Protein AF-A0A2T2RXA9-F1 (afdb_monomer)

Structure (mmCIF, N/CA/C/O backbone):
data_AF-A0A2T2RXA9-F1
#
_entry.id   AF-A0A2T2RXA9-F1
#
loop_
_atom_site.group_PDB
_atom_site.id
_atom_site.type_symbol
_atom_site.label_atom_id
_atom_site.label_alt_id
_atom_site.label_comp_id
_atom_site.label_asym_id
_atom_site.label_entity_id
_atom_site.label_seq_id
_atom_site.pdbx_PDB_ins_code
_atom_site.Cartn_x
_atom_site.Cartn_y
_atom_site.Cartn_z
_atom_site.occupancy
_atom_site.B_iso_or_equiv
_atom_site.auth_seq_id
_atom_site.auth_comp_id
_atom_site.auth_asym_id
_atom_site.auth_atom_id
_atom_site.pdbx_PDB_model_num
ATOM 1 N N . SER A 1 1 ? -7.740 -3.730 16.251 1.00 53.81 1 SER A N 1
ATOM 2 C CA . SER A 1 1 ? -6.352 -3.273 16.445 1.00 53.81 1 SER A CA 1
ATOM 3 C C . SER A 1 1 ? -5.777 -2.977 15.079 1.00 53.81 1 SER A C 1
ATOM 5 O O . SER A 1 1 ? -6.202 -3.623 14.129 1.00 53.81 1 SER A O 1
ATOM 7 N N . GLU A 1 2 ? -4.892 -1.987 14.985 1.00 54.22 2 GLU A N 1
ATOM 8 C CA . GLU A 1 2 ? -4.312 -1.505 13.718 1.00 54.22 2 GLU A CA 1
ATOM 9 C C . GLU A 1 2 ? -3.718 -2.674 12.900 1.00 54.22 2 GLU A C 1
ATOM 11 O O . GLU A 1 2 ? -4.124 -2.883 11.768 1.00 54.22 2 GLU A O 1
ATOM 16 N N . GLU A 1 3 ? -2.995 -3.587 13.551 1.00 65.38 3 GLU A N 1
ATOM 17 C CA . GLU A 1 3 ? -2.246 -4.704 12.942 1.00 65.38 3 GLU A CA 1
ATOM 18 C C . GLU A 1 3 ? 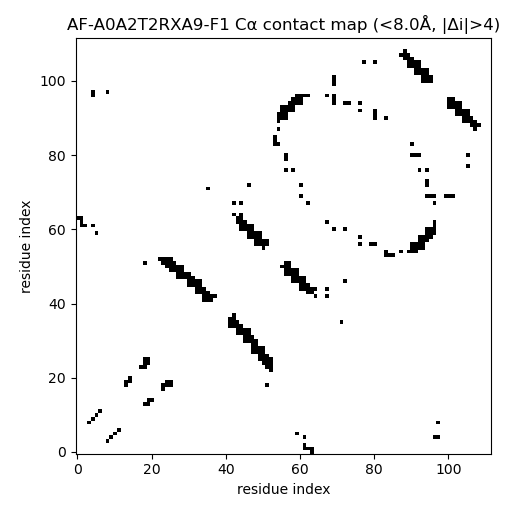-3.071 -5.879 12.353 1.00 65.38 3 GLU A C 1
ATOM 20 O O . GLU A 1 3 ? -2.531 -6.759 11.675 1.00 65.38 3 GLU A O 1
ATOM 25 N N . LEU A 1 4 ? -4.386 -5.945 12.607 1.00 68.44 4 LEU A N 1
ATOM 26 C CA . LEU A 1 4 ? -5.214 -7.094 12.194 1.00 68.44 4 LEU A CA 1
ATOM 27 C C . LEU A 1 4 ? -5.410 -7.175 10.677 1.00 68.44 4 LEU A C 1
ATOM 29 O O . LEU A 1 4 ? -5.492 -8.277 10.135 1.00 68.44 4 LEU A O 1
ATOM 33 N N . VAL A 1 5 ? -5.491 -6.033 9.990 1.00 68.38 5 VAL A N 1
ATOM 34 C CA . VAL A 1 5 ? -5.703 -6.002 8.534 1.00 68.38 5 VAL A CA 1
ATOM 35 C C . VAL A 1 5 ? -4.482 -6.576 7.817 1.00 68.38 5 VAL A C 1
ATOM 37 O O . VAL A 1 5 ? -4.630 -7.458 6.965 1.00 68.38 5 VAL A O 1
ATOM 40 N N . LYS A 1 6 ? -3.271 -6.170 8.222 1.00 71.44 6 LYS A N 1
ATOM 41 C CA . LYS A 1 6 ? -2.028 -6.776 7.732 1.00 71.44 6 LYS A CA 1
ATOM 42 C C . LYS A 1 6 ? -1.99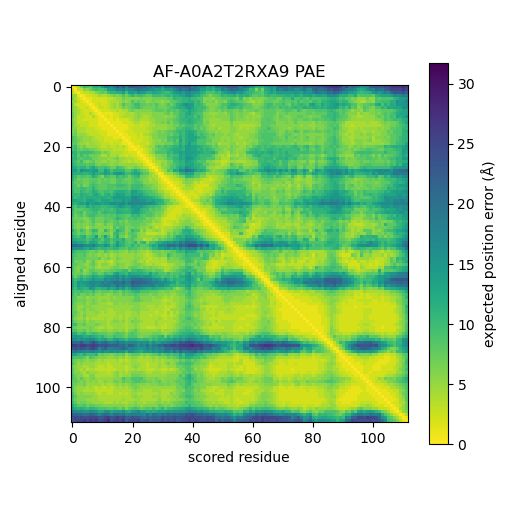0 -8.280 7.977 1.00 71.44 6 LYS A C 1
ATOM 44 O O . LYS A 1 6 ? -1.744 -9.039 7.045 1.00 71.44 6 LYS A O 1
ATOM 49 N N . MET A 1 7 ? -2.275 -8.719 9.204 1.00 69.69 7 MET A N 1
ATOM 50 C CA . MET A 1 7 ? -2.131 -10.127 9.591 1.00 69.69 7 MET A CA 1
ATOM 51 C C . MET A 1 7 ? -3.168 -11.066 8.977 1.00 69.69 7 MET A C 1
ATOM 53 O O . MET A 1 7 ? -2.828 -12.191 8.619 1.00 69.69 7 MET A O 1
ATOM 57 N N . VAL A 1 8 ? -4.427 -10.639 8.882 1.00 74.56 8 VAL A N 1
ATOM 58 C CA . VAL A 1 8 ? -5.542 -11.529 8.518 1.00 74.56 8 VAL A CA 1
ATOM 59 C C . VAL A 1 8 ? -5.920 -11.405 7.046 1.00 74.56 8 VAL A C 1
ATOM 61 O O . VAL A 1 8 ? -6.429 -12.364 6.472 1.00 74.56 8 VAL A O 1
ATOM 64 N N . VAL A 1 9 ? -5.657 -10.255 6.419 1.00 72.88 9 VAL A N 1
ATOM 65 C CA . VAL A 1 9 ? -6.028 -10.011 5.019 1.00 72.88 9 VAL A CA 1
ATOM 66 C C . VAL A 1 9 ? -4.796 -10.005 4.122 1.00 72.88 9 VAL A C 1
ATOM 68 O O . VAL A 1 9 ? -4.712 -10.809 3.201 1.00 72.88 9 VAL A O 1
ATOM 71 N N . LEU A 1 10 ? -3.813 -9.146 4.387 1.00 74.00 10 LEU A N 1
ATOM 72 C CA . LEU A 1 10 ? -2.679 -8.968 3.474 1.00 74.00 10 LEU A CA 1
ATOM 73 C C . LEU A 1 10 ? -1.655 -10.097 3.509 1.00 74.00 10 LEU A C 1
ATOM 75 O O . LEU A 1 10 ? -1.381 -10.690 2.469 1.00 74.00 10 LEU A O 1
ATOM 79 N N . PHE A 1 11 ? -1.074 -10.402 4.671 1.00 78.44 11 PHE A N 1
ATOM 80 C CA . PHE A 1 11 ? -0.010 -11.402 4.778 1.00 78.44 11 PHE A CA 1
ATOM 81 C C . PHE A 1 11 ? -0.411 -12.785 4.248 1.00 78.44 11 PHE A C 1
ATOM 83 O O . PHE A 1 11 ? 0.454 -13.442 3.677 1.00 78.44 11 PHE A O 1
ATOM 90 N N . PRO A 1 12 ? -1.679 -13.232 4.336 1.00 81.94 12 PRO A N 1
ATOM 91 C CA . PRO A 1 12 ? -2.113 -14.461 3.672 1.00 81.94 12 PRO A CA 1
ATOM 92 C C . PRO A 1 12 ? -2.245 -14.343 2.147 1.00 81.94 12 PRO A C 1
ATOM 94 O O . PRO A 1 12 ? -2.018 -15.324 1.444 1.00 81.94 12 PRO A O 1
ATOM 97 N N . LEU A 1 13 ? -2.594 -13.168 1.611 1.00 80.31 13 LEU A N 1
ATOM 98 C CA . LEU A 1 13 ? -2.789 -12.958 0.170 1.00 80.31 13 LEU A CA 1
ATOM 99 C C . LEU A 1 13 ? -1.476 -12.743 -0.587 1.00 80.31 13 LEU A C 1
ATOM 101 O O . LEU A 1 13 ? -1.341 -13.213 -1.714 1.00 80.31 13 LEU A O 1
ATOM 105 N N . LEU A 1 14 ? -0.492 -12.085 0.028 1.00 79.06 14 LEU A N 1
ATOM 106 C CA . LEU A 1 14 ? 0.820 -11.840 -0.575 1.00 79.06 14 LEU A CA 1
ATOM 107 C C . LEU A 1 14 ? 1.539 -13.112 -1.089 1.00 79.06 14 LEU A C 1
ATOM 109 O O . LEU A 1 14 ? 1.998 -13.099 -2.234 1.00 79.06 14 LEU A O 1
ATOM 113 N N . PRO A 1 15 ? 1.619 -14.231 -0.336 1.00 79.00 15 PRO A N 1
ATOM 114 C CA . PRO A 1 15 ? 2.228 -15.466 -0.825 1.00 79.00 15 PRO A CA 1
ATOM 115 C C . PRO A 1 15 ? 1.366 -16.151 -1.883 1.00 79.00 15 PRO A C 1
ATOM 117 O O . PRO A 1 15 ? 1.915 -16.708 -2.829 1.00 79.00 15 PRO A O 1
ATOM 120 N N . LEU A 1 16 ? 0.034 -16.083 -1.768 1.00 82.88 16 LEU A N 1
ATOM 121 C CA . LEU A 1 16 ? -0.882 -16.645 -2.766 1.00 82.88 16 LEU A CA 1
ATOM 122 C C . LEU A 1 16 ? -0.777 -15.915 -4.113 1.00 82.88 16 LEU A C 1
A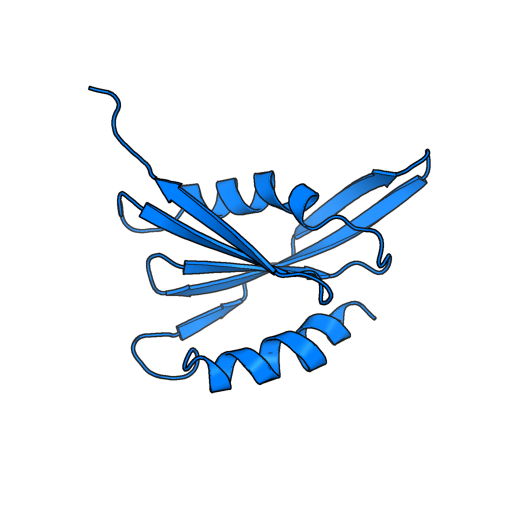TOM 124 O O . LEU A 1 16 ? -0.905 -16.543 -5.159 1.00 82.88 16 LEU A O 1
ATOM 128 N N . ALA A 1 17 ? -0.503 -14.610 -4.086 1.00 79.88 17 ALA A N 1
ATOM 129 C CA . ALA A 1 17 ? -0.250 -13.791 -5.268 1.00 79.88 17 ALA A CA 1
ATOM 130 C C . ALA A 1 17 ? 1.197 -13.896 -5.794 1.00 79.88 17 ALA A C 1
ATOM 132 O O . ALA A 1 17 ? 1.520 -13.289 -6.812 1.00 79.88 17 ALA A O 1
ATOM 133 N N . GLY A 1 18 ? 2.071 -14.656 -5.124 1.00 80.06 18 GLY A N 1
ATOM 134 C CA . GLY A 1 18 ? 3.465 -14.848 -5.533 1.00 80.06 18 GLY A CA 1
ATOM 135 C C . GLY A 1 18 ? 4.410 -13.692 -5.182 1.00 80.06 18 GLY A C 1
ATOM 136 O O . GLY A 1 18 ? 5.550 -13.695 -5.635 1.00 80.06 18 GLY A O 1
ATOM 137 N N . PHE A 1 19 ? 4.000 -12.729 -4.347 1.00 79.31 19 PHE A N 1
ATOM 138 C CA . PHE A 1 19 ? 4.807 -11.536 -4.035 1.00 79.31 19 PHE A CA 1
ATOM 139 C C . PHE A 1 19 ? 6.037 -11.798 -3.149 1.00 79.31 19 PHE A C 1
ATOM 141 O O . PHE A 1 19 ? 6.885 -10.922 -3.010 1.00 79.31 19 PHE A O 1
ATOM 148 N N . TYR A 1 20 ? 6.164 -13.000 -2.577 1.00 77.25 20 TYR A N 1
ATOM 149 C CA . TYR A 1 20 ? 7.376 -13.449 -1.874 1.00 77.25 20 TYR A CA 1
ATOM 150 C C . TYR A 1 20 ? 8.354 -14.224 -2.773 1.00 77.25 20 TYR A C 1
ATOM 152 O O . TYR A 1 20 ? 9.339 -14.775 -2.280 1.00 77.25 20 TYR A O 1
ATOM 160 N N . GLN A 1 21 ? 8.077 -14.318 -4.076 1.00 79.62 21 GLN A N 1
ATOM 161 C CA . GLN A 1 21 ? 8.929 -15.002 -5.045 1.00 79.62 21 GLN A CA 1
ATOM 162 C C . GLN A 1 21 ? 9.550 -13.998 -6.026 1.00 79.62 21 GLN A C 1
ATOM 164 O O . GLN A 1 21 ? 8.906 -13.005 -6.369 1.00 79.62 21 GLN A O 1
ATOM 169 N N . PRO A 1 22 ? 10.770 -14.263 -6.537 1.00 76.00 22 PRO A N 1
ATOM 170 C CA . PRO A 1 22 ? 11.365 -13.448 -7.591 1.00 76.00 22 PRO A CA 1
ATOM 171 C C . PRO A 1 22 ? 10.420 -13.268 -8.796 1.00 76.00 22 PRO A C 1
ATOM 173 O O . PRO A 1 22 ? 9.757 -14.232 -9.187 1.00 76.00 22 PRO A O 1
ATOM 176 N N . PRO A 1 23 ? 10.378 -12.073 -9.420 1.00 71.38 23 PRO A N 1
ATOM 177 C CA . PRO A 1 23 ? 11.242 -10.913 -9.172 1.00 71.38 23 PRO A CA 1
ATOM 178 C C . PRO A 1 23 ? 10.817 -10.040 -7.976 1.00 71.38 23 PRO A C 1
ATOM 180 O O . PRO A 1 23 ? 11.543 -9.119 -7.626 1.00 71.38 23 PRO A O 1
ATOM 183 N N . PHE A 1 24 ? 9.685 -10.316 -7.328 1.00 74.06 24 PHE A N 1
ATOM 184 C CA . PHE A 1 24 ? 9.120 -9.438 -6.307 1.00 74.06 24 PHE A CA 1
ATOM 185 C C . PHE A 1 24 ? 9.905 -9.477 -4.989 1.00 74.06 24 PHE A C 1
ATOM 187 O O . PHE A 1 24 ? 10.294 -10.537 -4.496 1.00 74.06 24 PHE A O 1
ATOM 194 N N . ALA A 1 25 ? 10.103 -8.294 -4.409 1.00 70.69 25 ALA A N 1
ATOM 195 C CA . ALA A 1 25 ? 10.611 -8.097 -3.058 1.00 70.69 25 ALA A CA 1
ATOM 196 C C . ALA A 1 25 ? 9.699 -7.092 -2.352 1.00 70.69 25 ALA A C 1
ATOM 198 O O . ALA A 1 25 ? 9.288 -6.103 -2.964 1.00 70.69 25 ALA A O 1
ATOM 199 N N . ILE A 1 26 ? 9.364 -7.378 -1.094 1.00 72.81 26 ILE A N 1
ATOM 200 C CA . ILE A 1 26 ? 8.493 -6.533 -0.278 1.00 72.81 26 ILE A CA 1
ATOM 201 C C . ILE A 1 26 ? 9.368 -5.676 0.626 1.00 72.81 26 ILE A C 1
ATOM 203 O O . ILE A 1 26 ? 10.131 -6.212 1.430 1.00 72.81 26 ILE A O 1
ATOM 207 N N . GLU A 1 27 ? 9.219 -4.362 0.523 1.00 71.94 27 GLU A N 1
ATOM 208 C CA . GLU A 1 27 ? 9.831 -3.398 1.433 1.00 71.94 27 GLU A CA 1
ATOM 209 C C . GLU A 1 27 ? 8.732 -2.627 2.168 1.00 71.94 27 GLU A C 1
ATOM 211 O O . GLU A 1 27 ? 7.738 -2.212 1.575 1.00 71.94 27 GLU A O 1
ATOM 216 N N . THR A 1 28 ? 8.885 -2.467 3.481 1.00 66.50 28 THR A N 1
ATOM 217 C CA . THR A 1 28 ? 7.970 -1.679 4.314 1.00 66.50 28 THR A CA 1
ATOM 218 C C . THR A 1 28 ? 8.522 -0.269 4.472 1.00 66.50 28 THR A C 1
ATOM 220 O O . THR A 1 28 ? 9.656 -0.115 4.930 1.00 66.50 28 THR A O 1
ATOM 223 N N . GLU A 1 29 ? 7.728 0.750 4.161 1.00 66.56 29 GLU A N 1
ATOM 224 C CA . GLU A 1 29 ? 8.075 2.140 4.459 1.00 66.56 29 GLU A CA 1
ATOM 225 C C . GLU A 1 29 ? 7.500 2.597 5.811 1.00 66.56 29 GLU A C 1
ATOM 227 O O . GLU A 1 29 ? 6.722 1.893 6.459 1.00 66.56 29 GLU A O 1
ATOM 232 N N . THR A 1 30 ? 7.901 3.791 6.251 1.00 66.12 30 THR A N 1
ATOM 233 C CA . THR A 1 30 ? 7.440 4.399 7.504 1.00 66.12 30 THR A CA 1
ATOM 234 C C . THR A 1 30 ? 5.940 4.684 7.447 1.00 66.12 30 THR A C 1
ATOM 236 O O . THR A 1 30 ? 5.451 5.275 6.488 1.00 66.12 30 THR A O 1
ATOM 239 N N . SER A 1 31 ? 5.228 4.308 8.510 1.00 73.50 31 SER A N 1
ATOM 240 C CA . SER A 1 31 ? 3.803 4.593 8.692 1.00 73.50 31 SER A CA 1
ATOM 241 C C . SER A 1 31 ? 3.523 6.101 8.682 1.00 73.50 31 SER A C 1
ATOM 243 O O . SER A 1 31 ? 4.168 6.858 9.416 1.00 73.50 31 SER A O 1
ATOM 245 N N . ILE A 1 32 ? 2.557 6.547 7.877 1.00 75.31 32 ILE A N 1
ATOM 246 C CA . ILE A 1 32 ? 2.124 7.949 7.814 1.00 75.31 32 ILE A CA 1
ATOM 247 C C . ILE A 1 32 ? 0.774 8.107 8.506 1.00 75.31 32 ILE A C 1
ATOM 249 O O . ILE A 1 32 ? -0.210 7.476 8.127 1.00 75.31 32 ILE A O 1
ATOM 253 N N . GLY A 1 33 ? 0.708 9.010 9.486 1.00 76.19 33 GLY A N 1
ATOM 254 C CA . GLY A 1 33 ? -0.546 9.381 10.135 1.00 76.19 33 GLY A CA 1
ATOM 255 C C . GLY A 1 33 ? -1.449 10.195 9.209 1.00 76.19 33 GLY A C 1
ATOM 256 O O . GLY A 1 33 ? -1.011 11.173 8.602 1.00 76.19 33 GLY A O 1
ATOM 257 N N . ILE A 1 34 ? -2.726 9.828 9.150 1.00 75.75 34 ILE A N 1
ATOM 258 C CA . ILE A 1 34 ? -3.767 10.542 8.407 1.00 75.75 34 ILE A CA 1
ATOM 259 C C . ILE A 1 34 ? -4.912 10.951 9.332 1.00 75.75 34 ILE A C 1
ATOM 261 O O . ILE A 1 34 ? -5.199 10.287 10.333 1.00 75.75 34 ILE A O 1
ATOM 265 N N . ALA A 1 35 ? -5.580 12.050 8.986 1.00 75.81 35 ALA A N 1
ATOM 266 C CA . ALA A 1 35 ? -6.783 12.499 9.668 1.00 75.81 35 ALA A CA 1
ATOM 267 C C . ALA A 1 35 ? -7.832 12.971 8.658 1.00 75.81 35 ALA A C 1
ATOM 269 O O . ALA A 1 35 ? -7.495 13.651 7.690 1.00 75.81 35 ALA A O 1
ATOM 270 N N . ALA A 1 36 ? -9.089 12.617 8.904 1.00 71.75 36 ALA A N 1
ATOM 271 C CA . ALA A 1 36 ? -10.239 13.069 8.131 1.00 71.75 36 ALA A CA 1
ATOM 272 C C . ALA A 1 36 ? -11.353 13.514 9.081 1.00 71.75 36 ALA A C 1
ATOM 274 O O . ALA A 1 36 ? -11.461 12.999 10.192 1.00 71.75 36 ALA A O 1
ATOM 275 N N . GLU A 1 37 ? -12.161 14.479 8.655 1.00 74.69 37 GLU A N 1
ATOM 276 C CA . GLU A 1 37 ? -13.372 14.875 9.371 1.00 74.69 37 GLU A CA 1
ATOM 277 C C . GLU A 1 37 ? -14.551 14.060 8.827 1.00 74.69 37 GLU A C 1
ATOM 279 O O . GLU A 1 37 ? -14.837 14.118 7.632 1.00 74.69 37 GLU A O 1
ATOM 284 N N . ASP A 1 38 ? -15.209 13.290 9.695 1.00 70.44 38 ASP A N 1
ATOM 285 C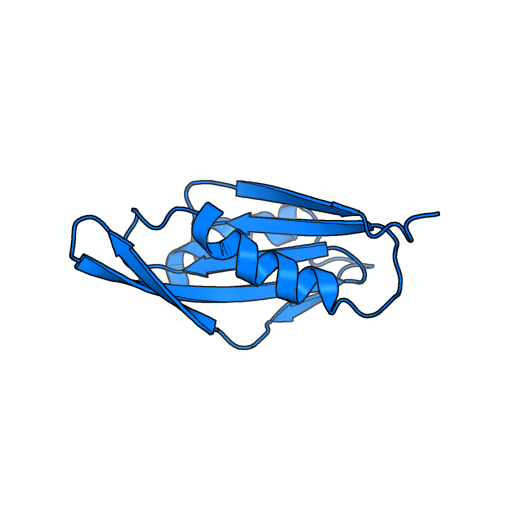 CA . ASP A 1 38 ? -16.434 12.543 9.396 1.00 70.44 38 ASP A CA 1
ATOM 286 C C . ASP A 1 38 ? -17.534 13.021 10.345 1.00 70.44 38 ASP A C 1
ATOM 288 O O . ASP A 1 38 ? -17.410 12.882 11.559 1.00 70.44 38 ASP A O 1
ATOM 292 N N . GLU A 1 39 ? -18.588 13.637 9.807 1.00 78.44 39 GLU A N 1
ATOM 293 C CA . GLU A 1 39 ? -19.748 14.113 10.583 1.00 78.44 39 GLU A CA 1
ATOM 294 C C . GLU A 1 39 ? -19.392 14.996 11.810 1.00 78.44 39 GLU A C 1
ATOM 296 O O . GLU A 1 39 ? -20.116 15.026 12.804 1.00 78.44 39 GLU A O 1
ATOM 301 N N . GLY A 1 40 ? -18.289 15.753 11.739 1.00 77.62 40 GLY A N 1
ATOM 302 C CA . GLY A 1 40 ? -17.799 16.614 12.825 1.00 77.62 40 GLY A CA 1
ATOM 303 C C . GLY A 1 40 ? -16.881 15.917 13.839 1.00 77.62 40 GLY A C 1
ATOM 304 O O . GLY A 1 40 ? -16.414 16.558 14.784 1.00 77.62 40 GLY A O 1
ATOM 305 N N . GLU A 1 41 ? -16.574 14.633 13.647 1.00 72.88 41 GLU A N 1
ATOM 306 C CA . GLU A 1 41 ? -15.534 13.917 14.384 1.00 72.88 41 GLU A CA 1
ATOM 307 C C . GLU A 1 41 ? -14.235 13.844 13.574 1.00 72.88 41 GLU A C 1
ATOM 309 O O . GLU A 1 41 ? -14.222 13.497 12.394 1.00 72.88 41 GLU A O 1
ATOM 314 N N . ILE A 1 42 ? -13.102 14.135 14.223 1.00 74.62 42 ILE A N 1
ATOM 315 C CA . ILE A 1 42 ? -11.785 13.917 13.617 1.00 74.62 42 ILE A CA 1
ATOM 316 C C . ILE A 1 42 ? -11.418 12.445 13.774 1.00 74.62 42 ILE A C 1
ATOM 318 O O . ILE A 1 42 ? -11.057 11.980 14.861 1.00 74.62 42 ILE A O 1
ATOM 322 N N . VAL A 1 43 ? -11.437 11.733 12.659 1.00 71.00 43 VAL A N 1
ATOM 323 C CA . VAL A 1 43 ? -11.006 10.348 12.557 1.00 71.00 43 VAL A CA 1
ATOM 324 C C . VAL A 1 43 ? -9.518 10.307 12.262 1.00 71.00 43 VAL A C 1
ATOM 326 O O . VAL A 1 43 ? -9.040 10.980 11.354 1.00 71.00 43 VAL A O 1
ATOM 329 N N . LYS A 1 44 ? -8.778 9.494 13.016 1.00 75.06 44 LYS A N 1
ATOM 330 C CA . LYS A 1 44 ? -7.340 9.279 12.820 1.00 75.06 44 LYS A CA 1
ATOM 331 C C . LYS A 1 44 ? -7.078 7.852 12.359 1.00 75.06 44 LYS A C 1
ATOM 333 O O . LYS A 1 44 ? -7.670 6.913 12.893 1.00 75.06 44 LYS A O 1
ATOM 338 N N . GLY A 1 45 ? -6.160 7.707 11.417 1.00 75.00 45 GLY A N 1
ATOM 339 C CA . GLY A 1 45 ? -5.665 6.425 10.934 1.00 75.00 45 GLY A CA 1
ATOM 340 C C . GLY A 1 45 ? -4.188 6.513 10.585 1.00 75.00 45 GLY A C 1
ATOM 341 O O . GLY A 1 45 ? -3.579 7.578 10.688 1.00 75.00 45 GLY A O 1
ATOM 342 N N . ASN A 1 46 ? -3.633 5.392 10.153 1.00 75.50 46 ASN A N 1
ATOM 343 C CA . ASN A 1 46 ? -2.283 5.303 9.628 1.00 75.50 46 ASN A CA 1
ATOM 344 C C . ASN A 1 46 ? -2.315 4.643 8.247 1.00 75.50 46 ASN A C 1
ATOM 346 O O . ASN A 1 46 ? -3.164 3.797 7.960 1.00 75.50 46 ASN A O 1
ATOM 350 N N . ILE A 1 47 ? -1.393 5.051 7.387 1.00 73.38 47 ILE A N 1
ATOM 351 C CA . ILE A 1 47 ? -1.123 4.407 6.108 1.00 73.38 47 ILE A CA 1
ATOM 352 C C . ILE A 1 47 ? 0.244 3.763 6.221 1.00 73.38 47 ILE A C 1
ATOM 354 O O . ILE A 1 47 ? 1.251 4.447 6.388 1.00 73.38 47 ILE A O 1
ATOM 358 N N . ASP A 1 48 ? 0.267 2.450 6.080 1.00 72.69 48 ASP A N 1
ATOM 359 C CA . ASP A 1 48 ? 1.487 1.687 5.929 1.00 72.69 48 ASP A CA 1
ATOM 360 C C . ASP A 1 48 ? 1.683 1.362 4.463 1.00 72.69 48 ASP A C 1
ATOM 362 O O . ASP A 1 48 ? 0.792 0.843 3.788 1.00 72.69 48 ASP A O 1
ATOM 366 N N . VAL A 1 49 ? 2.868 1.667 3.958 1.00 66.62 49 VAL A N 1
ATOM 367 C CA . VAL A 1 49 ? 3.189 1.435 2.557 1.00 66.62 49 VAL A CA 1
ATOM 368 C C . VAL A 1 49 ? 4.064 0.205 2.440 1.00 66.62 49 VAL A C 1
ATOM 370 O O . VAL A 1 49 ? 5.104 0.081 3.086 1.00 66.62 49 VAL A O 1
ATOM 373 N N . LEU A 1 50 ? 3.604 -0.716 1.606 1.00 71.88 50 LEU A N 1
ATOM 374 C CA . LEU A 1 50 ? 4.335 -1.873 1.135 1.00 71.88 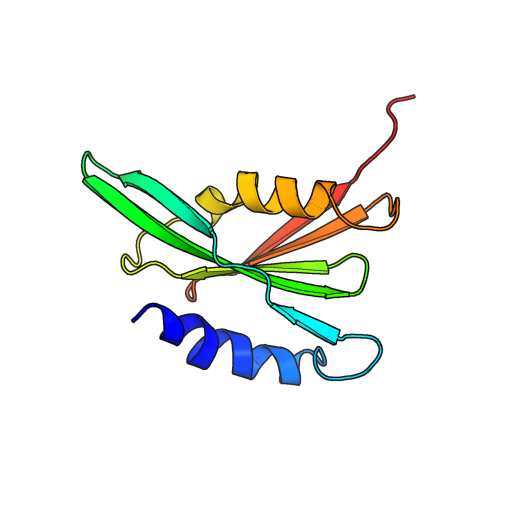50 LEU A CA 1
ATOM 375 C C . LEU A 1 50 ? 4.735 -1.610 -0.315 1.00 71.88 50 LEU A C 1
ATOM 377 O O . LEU A 1 50 ? 3.904 -1.566 -1.224 1.00 71.88 50 LEU A O 1
ATOM 381 N N . LEU A 1 51 ? 6.028 -1.443 -0.544 1.00 66.06 51 LEU A N 1
ATOM 382 C CA . LEU A 1 51 ? 6.578 -1.392 -1.886 1.00 66.06 51 LEU A CA 1
ATOM 383 C C . LEU A 1 51 ? 6.785 -2.822 -2.382 1.00 66.06 51 LEU A C 1
ATOM 385 O O . LEU A 1 51 ? 7.427 -3.631 -1.713 1.00 66.06 51 LEU A O 1
ATOM 389 N N . VAL A 1 52 ? 6.256 -3.127 -3.566 1.00 68.75 52 VAL A N 1
ATOM 390 C CA . VAL A 1 52 ? 6.456 -4.415 -4.232 1.00 68.75 52 VAL A CA 1
ATOM 391 C C . VAL A 1 52 ? 7.035 -4.135 -5.617 1.00 68.75 52 VAL A C 1
ATOM 393 O O . VAL A 1 52 ? 6.293 -3.974 -6.572 1.00 68.75 52 VAL A O 1
ATOM 396 N N . GLN A 1 53 ? 8.364 -4.022 -5.686 1.00 68.69 53 GLN A N 1
ATOM 397 C CA . GLN A 1 53 ? 9.227 -3.797 -6.865 1.00 68.69 53 GLN A CA 1
ATOM 398 C C . GLN A 1 53 ? 8.718 -2.960 -8.077 1.00 68.69 53 GLN A C 1
ATOM 400 O O . GLN A 1 53 ? 7.711 -3.252 -8.715 1.00 68.69 53 GLN A O 1
ATOM 405 N N . GLN A 1 54 ? 9.550 -1.988 -8.485 1.00 61.84 54 GLN A N 1
ATOM 406 C CA . GLN A 1 54 ? 9.701 -1.343 -9.814 1.00 61.84 54 GLN A CA 1
ATOM 407 C C . GLN A 1 54 ? 8.470 -0.874 -10.612 1.00 61.84 54 GLN A C 1
ATOM 409 O O . GLN A 1 54 ? 8.655 -0.466 -11.750 1.00 61.84 54 GLN A O 1
ATOM 414 N N . CYS A 1 55 ? 7.251 -0.891 -10.071 1.00 65.50 55 CYS A N 1
ATOM 415 C CA . CYS A 1 55 ? 6.070 -0.202 -10.620 1.00 65.50 55 CYS A CA 1
ATOM 416 C C . CYS A 1 55 ? 4.805 -0.396 -9.779 1.00 65.50 55 CYS A C 1
ATOM 418 O O . CYS A 1 55 ? 3.814 0.274 -10.065 1.00 65.50 55 CYS A O 1
ATOM 420 N N . PHE A 1 56 ? 4.787 -1.322 -8.812 1.00 74.50 56 PHE A N 1
ATOM 421 C CA . PHE A 1 56 ? 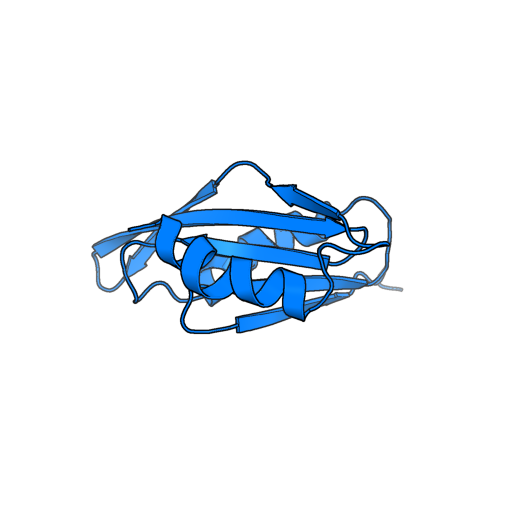3.587 -1.645 -8.044 1.00 74.50 56 PHE A CA 1
ATOM 422 C C . PHE A 1 56 ? 3.711 -1.206 -6.577 1.00 74.50 56 PHE A C 1
ATOM 424 O O . PHE A 1 56 ? 4.525 -1.704 -5.801 1.00 74.50 56 PHE A O 1
ATOM 431 N N . TRP A 1 57 ? 2.866 -0.253 -6.203 1.00 75.81 57 TRP A N 1
ATOM 432 C CA . TRP A 1 57 ? 2.732 0.291 -4.861 1.00 75.81 57 TRP A CA 1
ATOM 433 C C . TRP A 1 57 ? 1.536 -0.350 -4.177 1.00 75.81 57 TRP A C 1
ATOM 435 O O . TRP A 1 57 ? 0.427 -0.338 -4.704 1.00 75.81 57 TRP A O 1
ATOM 445 N N . MET A 1 58 ? 1.727 -0.882 -2.981 1.00 75.31 58 MET A N 1
ATOM 446 C CA . MET A 1 58 ? 0.635 -1.394 -2.171 1.00 75.31 58 MET A CA 1
ATOM 447 C C . MET A 1 58 ? 0.533 -0.554 -0.906 1.00 75.31 58 MET A C 1
ATOM 449 O O . MET A 1 58 ? 1.445 -0.508 -0.095 1.00 75.31 58 MET A O 1
ATOM 453 N N . LEU A 1 59 ? -0.584 0.134 -0.732 1.00 75.00 59 LEU A N 1
ATOM 454 C CA . LEU A 1 59 ? -0.843 0.965 0.427 1.00 75.00 59 LEU A CA 1
ATOM 455 C C . LEU A 1 59 ? -1.914 0.304 1.278 1.00 75.00 59 LEU A C 1
ATOM 457 O O . LEU A 1 59 ? -3.043 0.063 0.847 1.00 75.00 59 LEU A O 1
ATOM 461 N N . VAL A 1 60 ? -1.535 0.025 2.512 1.00 74.19 60 VAL A N 1
ATOM 462 C CA . VAL A 1 60 ? -2.393 -0.550 3.529 1.00 74.19 60 VAL A CA 1
ATOM 463 C C . VAL A 1 60 ? -2.850 0.572 4.438 1.00 74.19 60 VAL A C 1
ATOM 465 O O . VAL A 1 60 ? -2.045 1.277 5.034 1.00 74.19 60 VAL A O 1
ATOM 468 N N . ILE A 1 61 ? -4.157 0.747 4.543 1.00 72.69 61 ILE A N 1
ATOM 469 C CA . ILE A 1 61 ? -4.760 1.720 5.441 1.00 72.69 61 ILE A CA 1
ATOM 470 C C . ILE A 1 61 ? -5.164 0.971 6.703 1.00 72.69 61 ILE A C 1
ATOM 472 O O . ILE A 1 61 ? -6.065 0.129 6.683 1.00 72.69 61 ILE A O 1
ATOM 476 N N . GLU A 1 62 ? -4.512 1.297 7.810 1.00 70.50 62 GLU A N 1
ATOM 477 C CA . GLU A 1 62 ? -4.872 0.805 9.132 1.00 70.50 62 GLU A CA 1
ATOM 478 C C . GLU A 1 62 ? -5.577 1.922 9.902 1.00 70.50 62 GLU A C 1
ATOM 480 O O . GLU A 1 62 ? -4.980 2.910 10.323 1.00 70.50 62 GLU A O 1
ATOM 485 N N . SER A 1 63 ? -6.884 1.769 10.110 1.00 65.81 63 SER A N 1
ATOM 486 C CA . SER A 1 63 ? -7.674 2.690 10.926 1.00 65.81 63 SER A CA 1
ATOM 487 C C . SER A 1 63 ? -8.455 1.928 11.985 1.00 65.81 63 SER A C 1
ATOM 489 O O . SER A 1 63 ? -8.950 0.823 11.760 1.00 65.81 63 SER A O 1
ATOM 491 N N . LYS A 1 64 ? -8.596 2.537 13.166 1.00 60.91 64 LYS A N 1
ATOM 492 C CA . LYS A 1 64 ? -9.460 2.011 14.235 1.00 60.91 64 LYS A CA 1
ATOM 493 C C . LYS A 1 64 ? -10.937 2.107 13.877 1.00 60.91 64 LYS A C 1
ATOM 495 O O . LYS A 1 64 ? -11.743 1.362 14.431 1.00 60.91 64 LYS A O 1
ATOM 500 N N . GLN A 1 65 ? -11.292 3.019 12.979 1.00 60.25 65 GLN A N 1
ATOM 501 C CA . GLN A 1 65 ? -12.658 3.190 12.527 1.00 60.25 65 GLN A CA 1
ATOM 502 C C . GLN A 1 65 ? -12.839 2.506 11.175 1.00 60.25 65 GLN A C 1
ATOM 504 O O . GLN A 1 65 ? -12.252 2.898 10.171 1.00 60.25 65 GLN A O 1
ATOM 509 N N . VAL A 1 66 ? -13.727 1.511 11.155 1.00 56.16 66 VAL A N 1
ATOM 510 C CA . VAL A 1 66 ? -14.144 0.746 9.962 1.00 56.16 66 VAL A CA 1
ATOM 511 C C . VAL A 1 66 ? -14.737 1.651 8.863 1.00 56.16 66 VAL A C 1
ATOM 513 O O . VAL A 1 66 ? -14.915 1.220 7.729 1.00 56.16 66 VAL A O 1
ATOM 516 N N . LYS A 1 67 ? -15.045 2.911 9.198 1.00 60.25 67 LYS A N 1
ATOM 517 C CA . LYS A 1 67 ? -15.595 3.928 8.300 1.00 60.25 67 LYS A CA 1
ATOM 518 C C . LYS A 1 67 ? -14.562 4.649 7.431 1.00 60.25 67 LYS A C 1
ATOM 520 O O . LYS A 1 67 ? -14.974 5.433 6.585 1.00 60.25 67 LYS A O 1
ATOM 525 N N . PHE A 1 68 ? -13.259 4.438 7.627 1.00 67.25 68 PHE A N 1
ATOM 526 C CA . PHE A 1 68 ? -12.275 5.163 6.826 1.00 67.25 68 PHE A CA 1
ATOM 527 C C . PHE A 1 68 ? -12.341 4.708 5.364 1.00 67.25 68 PHE A C 1
ATOM 529 O O . PHE A 1 68 ? -11.913 3.600 5.026 1.00 67.25 68 PHE A O 1
ATOM 536 N N . ASP A 1 69 ? -12.911 5.566 4.518 1.00 76.06 69 ASP A N 1
ATOM 537 C CA . ASP A 1 69 ? -13.023 5.334 3.084 1.00 76.06 69 ASP A CA 1
ATOM 538 C C . ASP A 1 69 ? -11.614 5.214 2.494 1.00 76.06 69 ASP A C 1
ATOM 540 O O . ASP A 1 69 ? -10.769 6.103 2.674 1.00 76.06 69 ASP A O 1
ATOM 544 N N . VAL A 1 70 ? -11.370 4.108 1.789 1.00 79.31 70 VAL A N 1
ATOM 545 C CA . VAL A 1 70 ? -10.117 3.834 1.084 1.00 79.31 70 VAL A CA 1
ATOM 546 C C . VAL A 1 70 ? -9.720 4.981 0.146 1.00 79.31 70 VAL A C 1
ATOM 548 O O . VAL A 1 70 ? -8.534 5.263 -0.029 1.00 79.31 70 VAL A O 1
ATOM 551 N N . MET A 1 71 ? -10.701 5.706 -0.398 1.00 84.25 71 MET A N 1
ATOM 552 C CA . MET A 1 71 ? -10.504 6.836 -1.303 1.00 84.25 71 MET A CA 1
ATOM 553 C C . MET A 1 71 ? -9.763 8.002 -0.645 1.00 84.25 71 MET A C 1
ATOM 555 O O . MET A 1 71 ? -9.066 8.755 -1.326 1.00 84.25 71 MET A O 1
ATOM 559 N N . THR A 1 72 ? -9.822 8.117 0.682 1.00 79.69 72 THR A N 1
ATOM 560 C CA . THR A 1 72 ? -9.096 9.145 1.442 1.00 79.69 72 THR A CA 1
ATOM 561 C C . THR A 1 72 ? -7.575 8.984 1.328 1.00 79.69 72 THR A C 1
ATOM 563 O O . THR A 1 72 ? -6.836 9.956 1.469 1.00 79.69 72 THR A O 1
ATOM 566 N N . ALA A 1 73 ? -7.084 7.777 1.023 1.00 80.06 73 ALA A N 1
ATOM 567 C CA . ALA A 1 73 ? -5.659 7.515 0.823 1.00 80.06 73 ALA A CA 1
ATOM 568 C C . ALA A 1 73 ? -5.180 7.754 -0.617 1.00 80.06 73 ALA A C 1
ATOM 570 O O . ALA A 1 73 ? -3.978 7.680 -0.869 1.00 80.06 73 ALA A O 1
ATOM 571 N N . VAL A 1 74 ? -6.075 8.061 -1.566 1.00 86.00 74 VAL A N 1
ATOM 572 C CA . VAL A 1 74 ? -5.706 8.286 -2.975 1.00 86.00 74 VAL A CA 1
ATOM 573 C C . VAL A 1 74 ? -4.664 9.399 -3.138 1.00 86.00 74 VAL A C 1
ATOM 575 O O . VAL A 1 74 ? -3.683 9.156 -3.841 1.00 86.00 74 VAL A O 1
ATOM 578 N N . PRO A 1 75 ? -4.786 10.582 -2.498 1.00 86.06 75 PRO A N 1
ATOM 579 C CA . PRO A 1 75 ? -3.766 11.622 -2.623 1.00 86.06 75 PRO A CA 1
ATOM 580 C C . PRO A 1 75 ? -2.384 11.137 -2.175 1.00 86.06 75 PRO A C 1
ATOM 582 O O . PRO A 1 75 ? -1.401 11.351 -2.879 1.00 86.06 75 PRO A O 1
ATOM 585 N N . GLN A 1 76 ? -2.318 10.419 -1.049 1.00 82.06 76 GLN A N 1
ATOM 586 C CA . GLN A 1 76 ? -1.066 9.863 -0.542 1.00 82.06 76 GLN A CA 1
ATOM 587 C C . GLN A 1 76 ? -0.508 8.786 -1.485 1.00 82.06 76 GLN A C 1
ATOM 589 O O . GLN A 1 76 ? 0.684 8.794 -1.783 1.00 82.06 76 GLN A O 1
ATOM 594 N N . ALA A 1 77 ? -1.359 7.902 -2.014 1.00 83.69 77 ALA A N 1
ATOM 595 C CA . ALA A 1 77 ? -0.966 6.902 -3.006 1.00 83.69 77 ALA A CA 1
ATOM 596 C C . ALA A 1 77 ? -0.337 7.542 -4.242 1.00 83.69 77 ALA A C 1
ATOM 598 O O . ALA A 1 77 ? 0.724 7.111 -4.685 1.00 83.69 77 ALA A O 1
ATOM 599 N N . LEU A 1 78 ? -0.947 8.608 -4.764 1.00 86.56 78 LEU A N 1
ATOM 600 C CA . LEU A 1 78 ? -0.422 9.331 -5.918 1.00 86.56 78 LEU A CA 1
ATOM 601 C C . LEU A 1 78 ? 0.938 9.971 -5.627 1.00 86.56 78 LEU A C 1
ATOM 603 O O . LEU A 1 78 ? 1.805 9.921 -6.493 1.00 86.56 78 LEU A O 1
ATOM 607 N N . VAL A 1 79 ? 1.156 10.515 -4.423 1.00 84.25 79 VAL A N 1
ATOM 608 C CA . VAL A 1 79 ? 2.472 11.038 -4.019 1.00 84.25 79 VAL A CA 1
ATOM 609 C C . VAL A 1 79 ? 3.533 9.946 -4.130 1.00 84.25 79 VAL A C 1
ATOM 611 O O . VAL A 1 79 ? 4.546 10.165 -4.787 1.00 84.25 79 VAL A O 1
ATOM 614 N N . TYR A 1 80 ? 3.296 8.761 -3.573 1.00 79.75 80 TYR A N 1
ATOM 615 C CA . TYR A 1 80 ? 4.245 7.649 -3.673 1.00 79.75 80 TYR A CA 1
ATOM 616 C C . TYR A 1 80 ? 4.461 7.180 -5.113 1.00 79.75 80 TYR A C 1
ATOM 618 O O . TYR A 1 80 ? 5.595 7.045 -5.569 1.00 79.75 80 TYR A O 1
ATOM 626 N N . MET A 1 81 ? 3.373 7.012 -5.863 1.00 82.56 81 MET A N 1
ATOM 627 C CA . MET A 1 81 ? 3.409 6.571 -7.257 1.00 82.56 81 MET A CA 1
ATOM 628 C C . MET A 1 81 ? 4.136 7.556 -8.188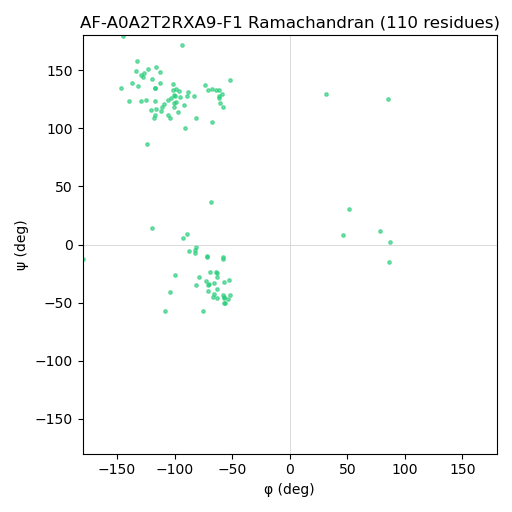 1.00 82.56 81 MET A C 1
ATOM 630 O O . MET A 1 81 ? 4.689 7.118 -9.198 1.00 82.56 81 MET A O 1
ATOM 634 N N . LEU A 1 82 ? 4.138 8.857 -7.865 1.00 82.12 82 LEU A N 1
ATOM 635 C CA . LEU A 1 82 ? 4.882 9.905 -8.577 1.00 82.12 82 LEU A CA 1
ATOM 636 C C . LEU A 1 82 ? 6.375 9.932 -8.219 1.00 82.12 82 LEU A C 1
ATOM 638 O O . LEU A 1 82 ? 7.180 10.331 -9.054 1.00 82.12 82 LEU A O 1
ATOM 642 N N . HIS A 1 83 ? 6.752 9.499 -7.013 1.00 77.69 83 HIS A N 1
ATOM 643 C CA . HIS A 1 83 ? 8.151 9.419 -6.568 1.00 77.69 83 HIS A CA 1
ATOM 644 C C . HIS A 1 83 ? 8.818 8.078 -6.910 1.00 77.69 83 HIS A C 1
ATOM 646 O O . HIS A 1 83 ? 9.928 7.809 -6.449 1.00 77.69 83 HIS A O 1
ATOM 652 N N . ALA A 1 84 ? 8.159 7.227 -7.701 1.00 73.19 84 ALA A N 1
ATOM 653 C CA . ALA A 1 84 ? 8.693 5.919 -8.035 1.00 73.19 84 ALA A CA 1
ATOM 654 C C . ALA A 1 84 ? 10.030 6.024 -8.791 1.00 73.19 84 ALA A C 1
ATOM 656 O O . ALA A 1 84 ? 10.108 6.748 -9.787 1.00 73.19 84 ALA A O 1
ATOM 657 N N . PRO A 1 85 ? 11.087 5.322 -8.332 1.00 61.94 85 PRO A N 1
ATOM 658 C CA . PRO A 1 85 ? 12.336 5.248 -9.069 1.00 61.94 85 PRO A CA 1
ATOM 659 C C . PRO A 1 85 ? 12.095 4.453 -10.360 1.00 61.94 85 PRO A C 1
ATOM 661 O O . PRO A 1 85 ? 11.481 3.392 -10.322 1.00 61.94 85 PRO A O 1
ATOM 664 N N . ASP A 1 86 ? 12.604 4.990 -11.468 1.00 63.00 86 ASP A N 1
ATOM 665 C CA . ASP A 1 86 ? 12.294 4.698 -12.877 1.00 63.00 86 ASP A CA 1
ATOM 666 C C . ASP A 1 86 ? 11.094 5.447 -13.472 1.00 63.00 86 ASP A C 1
ATOM 668 O O . ASP A 1 86 ? 9.952 5.358 -13.026 1.00 63.00 86 ASP A O 1
ATOM 672 N N . SER A 1 87 ? 11.378 6.130 -14.587 1.00 55.25 87 SER A N 1
ATOM 673 C CA . SER A 1 87 ? 10.462 6.853 -15.480 1.00 55.25 87 SER A CA 1
ATOM 674 C C . SER A 1 87 ? 9.512 5.928 -16.252 1.00 55.25 87 SER A C 1
ATOM 676 O O . SER A 1 87 ? 9.195 6.153 -17.425 1.00 55.25 87 SER A O 1
ATOM 678 N N . GLN A 1 88 ? 9.053 4.856 -15.612 1.00 58.62 88 GLN A N 1
ATOM 679 C CA . GLN A 1 88 ? 8.003 4.011 -16.145 1.00 58.62 88 GLN A CA 1
ATOM 680 C C . GLN A 1 88 ? 6.783 4.903 -16.377 1.00 58.62 88 GLN A C 1
ATOM 682 O O . GLN A 1 88 ? 6.223 5.486 -15.451 1.00 58.62 88 GLN A O 1
ATOM 687 N N . GLN A 1 89 ? 6.352 5.004 -17.637 1.00 65.56 89 GLN A N 1
ATOM 688 C CA . GLN A 1 89 ? 5.179 5.796 -18.027 1.00 65.56 89 GLN A CA 1
ATOM 689 C C . GLN A 1 89 ? 3.902 5.353 -17.297 1.00 65.56 89 GLN A C 1
ATOM 691 O O . GLN A 1 89 ? 2.869 6.014 -17.412 1.00 65.56 89 GLN A O 1
ATOM 696 N N . GLN A 1 90 ? 3.930 4.210 -16.600 1.00 78.19 90 GLN A N 1
ATOM 697 C CA . GLN A 1 90 ? 2.799 3.657 -15.877 1.00 78.19 90 GLN A CA 1
ATOM 698 C C . GLN A 1 90 ? 3.248 3.074 -14.541 1.00 78.19 90 GLN A C 1
ATOM 700 O O . GLN A 1 90 ? 4.054 2.153 -14.524 1.00 78.19 90 GLN A O 1
ATOM 705 N N . THR A 1 91 ? 2.662 3.545 -13.445 1.00 85.12 91 THR A N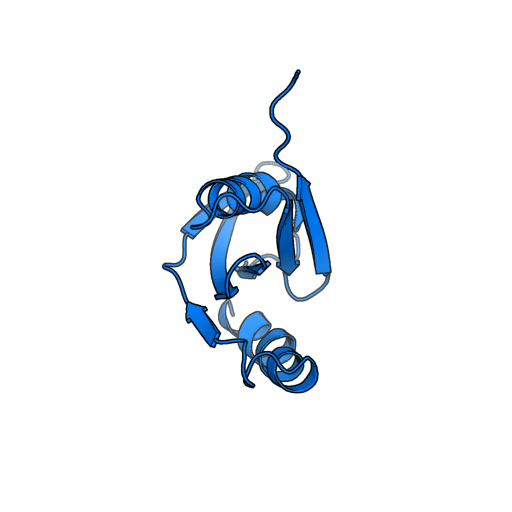 1
ATOM 706 C CA . THR A 1 91 ? 2.779 2.914 -12.128 1.00 85.12 91 THR A CA 1
ATOM 707 C C . THR A 1 91 ? 1.410 2.432 -11.671 1.00 85.12 91 THR A C 1
ATOM 709 O O . THR A 1 91 ? 0.360 2.936 -12.083 1.00 85.12 91 THR A O 1
ATOM 712 N N . TRP A 1 92 ? 1.411 1.406 -10.839 1.00 85.88 92 TRP A N 1
ATOM 713 C CA . TRP A 1 92 ? 0.224 0.735 -10.341 1.00 85.88 92 TRP A CA 1
ATOM 714 C C . TRP A 1 92 ? 0.189 0.835 -8.826 1.00 85.88 92 TRP A C 1
ATOM 716 O O . TRP A 1 92 ? 1.222 0.796 -8.169 1.00 85.88 92 TRP A O 1
ATOM 726 N N . GLY A 1 93 ? -1.008 1.011 -8.291 1.00 87.19 93 GLY A N 1
ATOM 727 C CA . GLY A 1 93 ? -1.288 1.167 -6.878 1.00 87.19 93 GLY A CA 1
ATOM 728 C C . GLY A 1 93 ? -2.383 0.195 -6.459 1.00 87.19 93 GLY A C 1
ATOM 729 O O . GLY A 1 93 ? -3.313 -0.047 -7.229 1.00 87.19 93 GLY A O 1
ATOM 730 N N . MET A 1 94 ? -2.317 -0.325 -5.242 1.00 87.75 94 MET A N 1
ATOM 731 C CA . MET A 1 94 ? -3.436 -1.001 -4.593 1.00 87.75 94 MET A CA 1
ATOM 732 C C . MET A 1 94 ? -3.636 -0.414 -3.205 1.00 87.75 94 MET A C 1
ATOM 734 O O . MET A 1 94 ? -2.716 -0.430 -2.398 1.00 87.75 94 MET A O 1
ATOM 738 N N . LEU A 1 95 ? -4.835 0.082 -2.933 1.00 87.06 95 LEU A N 1
ATOM 739 C CA . LEU A 1 95 ? -5.258 0.545 -1.620 1.00 87.06 95 LEU A CA 1
ATOM 740 C C . LEU A 1 95 ? -6.125 -0.526 -0.957 1.00 87.06 95 LEU A C 1
ATOM 742 O O . LEU A 1 95 ? -6.987 -1.110 -1.619 1.00 87.06 95 LEU A O 1
ATOM 746 N N . VAL A 1 96 ? -5.929 -0.765 0.339 1.00 84.12 96 VAL A N 1
ATOM 747 C CA . VAL A 1 96 ? -6.700 -1.763 1.097 1.00 84.12 96 VAL A CA 1
ATOM 748 C C . VAL A 1 96 ? -6.912 -1.340 2.551 1.00 84.12 96 VAL A C 1
ATOM 750 O O . VAL A 1 96 ? -5.969 -0.934 3.218 1.00 84.12 96 VAL A O 1
ATOM 753 N N . ASN A 1 97 ? -8.142 -1.483 3.059 1.00 78.88 97 ASN A N 1
ATOM 754 C CA . ASN A 1 97 ? -8.522 -1.221 4.463 1.00 78.88 97 ASN A CA 1
ATOM 755 C C . ASN A 1 97 ? -9.097 -2.468 5.178 1.00 78.88 97 ASN A C 1
ATOM 757 O O . ASN A 1 97 ? -9.741 -2.369 6.220 1.00 78.88 97 ASN A O 1
ATOM 761 N N . GLY A 1 98 ? -8.914 -3.656 4.588 1.00 74.69 98 GLY A N 1
ATOM 762 C CA . GLY A 1 98 ? -9.416 -4.936 5.099 1.00 74.69 98 GLY A CA 1
ATOM 763 C C . GLY A 1 98 ? -10.848 -5.287 4.684 1.00 74.69 98 GLY A C 1
ATOM 764 O O . GLY A 1 98 ? -11.228 -6.453 4.782 1.00 74.69 98 GLY A O 1
ATOM 765 N N . ARG A 1 99 ? -11.624 -4.322 4.175 1.00 76.94 99 ARG A N 1
ATOM 766 C CA . ARG A 1 99 ? -12.957 -4.554 3.594 1.00 76.94 99 ARG A CA 1
ATOM 767 C C . ARG A 1 99 ? -12.937 -4.504 2.072 1.00 76.94 99 ARG A C 1
ATOM 769 O O . ARG A 1 99 ? -13.617 -5.300 1.429 1.00 76.94 99 ARG A O 1
ATOM 776 N N . GLU A 1 100 ? -12.196 -3.561 1.509 1.00 81.00 100 GLU A N 1
ATOM 777 C CA . GLU A 1 100 ? -12.182 -3.304 0.073 1.00 81.00 100 GLU A CA 1
ATOM 778 C C . GLU A 1 100 ? -10.762 -3.170 -0.473 1.00 81.00 100 GLU A C 1
ATOM 780 O O . GLU A 1 100 ? -9.814 -2.889 0.263 1.00 81.00 100 GLU A O 1
ATOM 785 N N . PHE A 1 101 ? -10.648 -3.393 -1.781 1.00 85.19 101 PHE A N 1
ATOM 786 C CA . PHE A 1 101 ? -9.422 -3.248 -2.551 1.00 85.19 101 PHE A CA 1
ATOM 787 C C . PHE A 1 101 ? -9.693 -2.294 -3.708 1.00 85.19 101 PHE A C 1
ATOM 789 O O . PHE A 1 101 ? -10.589 -2.543 -4.517 1.00 85.19 101 PHE A O 1
ATOM 796 N N . VAL A 1 102 ? -8.906 -1.227 -3.809 1.00 88.88 102 VAL A N 1
ATOM 797 C CA . VAL A 1 102 ? -8.979 -0.272 -4.920 1.00 88.88 102 VAL A CA 1
ATOM 798 C C . VAL A 1 102 ? -7.667 -0.290 -5.677 1.00 88.88 102 VAL A C 1
ATOM 800 O O . VAL A 1 102 ? -6.607 -0.056 -5.106 1.00 88.88 102 VAL A O 1
ATOM 803 N N . PHE A 1 103 ? -7.746 -0.551 -6.979 1.00 89.81 103 PHE A N 1
ATOM 804 C CA . PHE A 1 103 ? -6.595 -0.529 -7.871 1.00 89.81 103 PHE A CA 1
ATOM 805 C C . PHE A 1 103 ? -6.504 0.817 -8.582 1.00 89.81 103 PHE A C 1
ATOM 807 O O . PHE A 1 103 ? -7.482 1.304 -9.148 1.00 89.81 103 PHE A O 1
ATOM 814 N N . ILE A 1 104 ? -5.309 1.395 -8.584 1.00 89.44 104 ILE A N 1
ATOM 815 C CA . ILE A 1 104 ? -4.993 2.661 -9.238 1.00 89.44 104 ILE A CA 1
ATOM 816 C C . ILE A 1 104 ? -3.966 2.386 -10.327 1.00 89.44 104 ILE A C 1
ATOM 818 O O . ILE A 1 104 ? -2.981 1.687 -10.111 1.00 89.44 104 ILE A O 1
ATOM 822 N N . LYS A 1 105 ? -4.182 2.967 -11.505 1.00 89.62 105 LYS A N 1
ATOM 823 C CA . LYS A 1 105 ? -3.181 3.029 -12.565 1.00 89.62 105 LYS A CA 1
ATOM 824 C C . LYS A 1 105 ? -2.840 4.489 -12.816 1.00 89.62 105 LYS A C 1
ATOM 826 O O . LYS A 1 105 ? -3.673 5.226 -13.339 1.00 89.62 105 LYS A O 1
ATOM 831 N N . LEU A 1 106 ? -1.627 4.898 -12.470 1.00 87.25 106 LEU A N 1
ATOM 832 C CA . LEU A 1 106 ? -1.104 6.210 -12.827 1.00 87.25 106 LEU A CA 1
ATOM 833 C C . LEU A 1 106 ? -0.406 6.096 -14.175 1.00 87.25 106 LEU A C 1
ATOM 835 O O . LEU A 1 106 ? 0.452 5.240 -14.358 1.00 87.25 106 LEU A O 1
ATOM 839 N N . VAL A 1 107 ? -0.777 6.956 -15.118 1.00 86.19 107 VAL A N 1
ATOM 840 C CA . VAL A 1 107 ? -0.133 7.036 -16.430 1.00 86.19 107 VAL A CA 1
ATOM 841 C C . VAL A 1 107 ? 0.487 8.421 -16.564 1.00 86.19 107 VAL A C 1
ATOM 843 O O . VAL A 1 107 ? -0.232 9.407 -16.706 1.00 86.19 107 VAL A O 1
ATOM 846 N N . GLN A 1 108 ? 1.814 8.4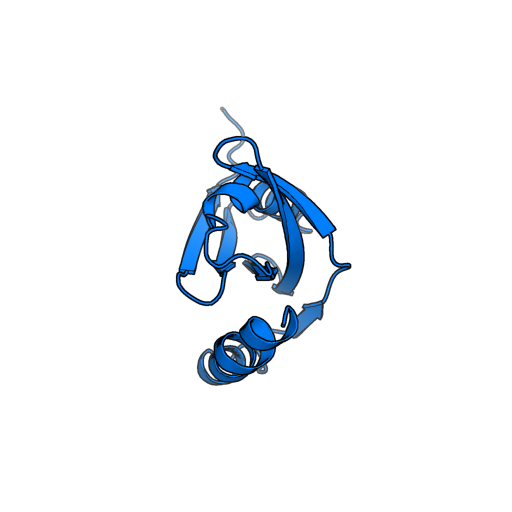86 -16.516 1.00 78.19 108 GLN A N 1
ATOM 847 C CA . GLN A 1 108 ? 2.581 9.711 -16.705 1.00 78.19 108 GLN A CA 1
ATOM 848 C C . GLN A 1 108 ? 2.913 9.835 -18.194 1.00 78.19 108 GLN A C 1
ATOM 850 O O . GLN A 1 108 ? 3.793 9.151 -18.714 1.00 78.19 108 GLN A O 1
ATOM 855 N N . LYS A 1 109 ? 2.146 10.663 -18.907 1.00 73.44 109 LYS A N 1
ATOM 856 C CA . LYS A 1 109 ? 2.466 11.072 -20.278 1.00 73.44 109 LYS A CA 1
ATOM 857 C C . LYS A 1 109 ? 3.055 12.471 -20.226 1.00 73.44 109 LYS A C 1
ATOM 859 O O . LYS A 1 109 ? 2.465 13.347 -19.597 1.00 73.44 109 LYS A O 1
ATOM 864 N N . GLU A 1 110 ? 4.165 12.692 -20.921 1.00 63.09 110 GLU A N 1
ATOM 865 C CA . GLU A 1 110 ? 4.499 14.047 -21.352 1.00 63.09 110 GLU A CA 1
ATOM 866 C C . GLU A 1 110 ? 3.354 14.512 -22.262 1.00 63.09 110 GLU A C 1
ATOM 868 O O . GLU A 1 110 ? 2.991 13.820 -23.219 1.00 63.09 110 GLU A O 1
ATOM 873 N N . ASN A 1 111 ? 2.706 15.622 -21.907 1.00 57.25 111 ASN A N 1
ATOM 874 C CA . ASN A 1 111 ? 1.787 16.263 -22.839 1.00 57.25 111 ASN A CA 1
ATOM 875 C C . ASN A 1 111 ? 2.600 16.689 -24.078 1.00 57.25 111 ASN A C 1
ATOM 877 O O . ASN A 1 111 ? 3.681 17.249 -23.887 1.00 57.25 111 ASN A O 1
ATOM 881 N N . PRO A 1 112 ? 2.119 16.405 -25.303 1.00 54.69 112 PRO A N 1
ATOM 882 C CA . PRO A 1 112 ? 2.795 16.807 -26.535 1.00 54.69 112 PRO A CA 1
ATOM 883 C C . PRO A 1 112 ? 2.887 18.329 -26.692 1.00 54.69 112 PRO A C 1
ATOM 885 O O . PRO A 1 112 ? 2.015 19.043 -26.141 1.00 54.69 112 PRO A O 1
#

Sequence (112 aa):
SEELVKMVVLFPLLPLAGFYQPPFAIETETSIGIAAEDEGEIVKGNIDVLLVQQCFWMLVIESKQVKFDVMTAVPQALVYMLHAPDSQQQTWGMLVNGREFVFIKLVQKENP

Radius of gyration: 14.6 Å; Cα contacts (8 Å, |Δi|>4): 193; chains: 1; bounding box: 32×34×43 Å

Solvent-accessible surface area (backbone atoms only — not comparable to full-atom values): 6588 Å² total; per-residue (Å²): 114,58,66,49,40,52,61,70,48,45,62,62,46,40,59,77,73,44,44,79,36,86,92,38,48,77,45,78,54,79,70,41,82,47,75,47,76,54,99,87,42,81,46,62,34,34,36,39,36,38,40,40,53,90,42,39,39,35,38,37,44,33,45,85,50,92,76,65,59,66,72,76,48,48,68,60,51,49,53,55,60,72,66,47,75,69,92,59,48,54,29,35,36,36,38,35,58,71,84,55,77,48,79,44,78,49,69,62,69,84,80,131

Mean predicted aligned error: 7.97 Å

Nearest PDB structures (foldseek):
  9axv-assembly1_AF  TM=3.876E-01  e=2.625E-01  Schizosaccharomyces pombe
  7olc-assembly1_SC  TM=3.597E-01  e=1.957E-01  Thermochaetoides thermophila DSM 1495
  6w2t-assembly1_D  TM=4.189E-01  e=5.634E-01  Oryctolagus cuniculus
  8a3w-assembly1_SF  TM=3.924E-01  e=6.720E-01  Leishmania major strain Friedlin
  8i7j-assembly1_C  TM=3.649E-01  e=1.443E+00  Kluyveromyces lactis NRRL Y-1140

pLDDT: mean 74.48, std 8.57, range [53.81, 89.81]

Foldseek 3Di:
DQCCLCVPPPVVVCVVVVQVPPPWDWDKDDKDKDWDADPNDIFIWIWIWIDIDDAETEIEIGGPDPPPDLVSCVVVQVVVNVPGPDPPQWHKYWTDDNPDIDIDIHGRDDDD

Secondary structure (DSSP, 8-state):
-TTHHIIIIIHHHHHHTTTTSTT--EEEPPPEEEEEEETTEEEEEEEEEEEETTTEEEEEEEESSTT--GGGGHHHHHHHHHS-SS--SEEEEEEE-SS-EEEEEEE-PPP-